Protein AF-A0A7C5CNL4-F1 (afdb_monomer)

Mean predicted aligned error: 17.92 Å

Foldseek 3Di:
DDDDDDDDDDDDDDDDDPDDDDDDDDDDDPDDDDDDPDDDDDDDDDDDDDPDDPPPVDPVCLALVNLCVVQPPPPHHCCLQADPPDPQQALVSLLVVLVVSCVVSVVPDDSVSSVRVSVVSCVPGNVHDD

Nearest PDB structures (foldseek):
  4h9s-assembly3_F  TM=7.548E-01  e=6.939E+00  Homo sapiens

Sequence (130 aa):
MKITSLLAITTIMGLLATGCNETTEKTTPQDTASNNTTETTAPTEASKTLPSATTKTATDEGSGAALHQTNCSGCHGTEVYTRTDRQVTSLKGLASRVAMCDANLETQLFPEDLEKITTYLNDSFYKFPK

Radius of gyration: 28.74 Å; Cα contacts (8 Å, |Δi|>4): 64; chains: 1; bounding box: 58×88×54 Å

Solvent-accessible surface area (backbone atoms only — not comparable to full-atom values): 9167 Å² total; per-residue (Å²): 133,89,82,90,81,87,77,87,84,87,82,81,91,83,80,90,76,91,74,92,74,90,84,77,89,76,85,77,83,89,75,87,81,89,82,88,83,77,77,90,77,82,80,91,79,91,76,97,70,83,84,69,86,75,80,66,78,74,73,56,66,84,36,20,61,42,44,36,53,71,74,65,43,82,87,48,74,70,63,83,70,69,49,91,86,59,85,68,85,42,52,69,48,39,42,54,51,49,53,52,50,36,62,76,66,68,64,77,69,53,73,70,54,49,48,33,29,34,50,41,47,30,75,74,67,66,68,54,80,131

Secondary structure (DSSP, 8-state):
------------------------------------------------------------TTSHHHHHHHHH-SS--THHHH-TT----SHHHHHHHHHHHHHHHT----HHHHHHHHHHHIIIII----

Structure (mmCIF, N/CA/C/O backbone):
data_AF-A0A7C5CNL4-F1
#
_entry.id   AF-A0A7C5CNL4-F1
#
loop_
_atom_site.group_PDB
_atom_site.id
_atom_site.type_symbol
_atom_site.label_atom_id
_atom_site.label_alt_id
_atom_site.label_comp_id
_atom_site.label_asym_id
_atom_site.label_entity_id
_atom_site.label_seq_id
_atom_site.pdbx_PDB_ins_code
_atom_site.Cartn_x
_atom_site.Cartn_y
_atom_site.Cartn_z
_atom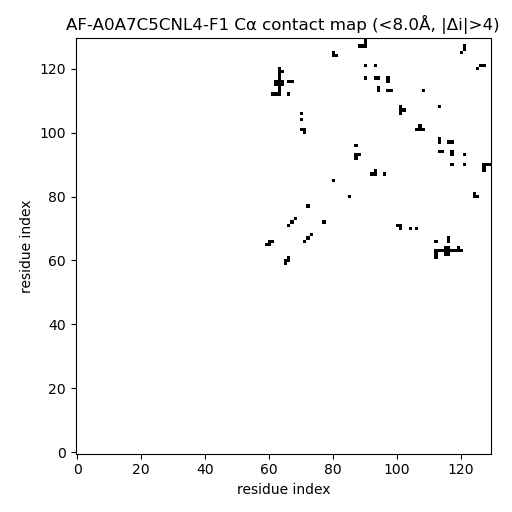_site.occupancy
_atom_site.B_iso_or_equiv
_atom_site.auth_seq_id
_atom_site.auth_comp_id
_atom_site.auth_asym_id
_atom_site.auth_atom_id
_atom_site.pdbx_PDB_model_num
ATOM 1 N N . MET A 1 1 ? 5.213 -49.341 28.302 1.00 42.44 1 MET A N 1
ATOM 2 C CA . MET A 1 1 ? 6.507 -49.993 28.586 1.00 42.44 1 MET A CA 1
ATOM 3 C C . MET A 1 1 ? 7.538 -49.407 27.629 1.00 42.44 1 MET A C 1
ATOM 5 O O . MET A 1 1 ? 7.418 -49.708 26.458 1.00 42.44 1 MET A O 1
ATOM 9 N N . LYS A 1 2 ? 8.466 -48.578 28.158 1.00 50.06 2 LYS A N 1
ATOM 10 C CA . LYS A 1 2 ? 9.816 -48.211 27.646 1.00 50.06 2 LYS A CA 1
ATOM 11 C C . LYS A 1 2 ? 9.848 -47.542 26.245 1.00 50.06 2 LYS A C 1
ATOM 13 O O . LYS A 1 2 ? 9.350 -48.102 25.291 1.00 50.06 2 LYS A O 1
ATOM 18 N N . ILE A 1 3 ? 10.395 -46.344 26.033 1.00 55.31 3 ILE A N 1
ATOM 19 C CA . ILE A 1 3 ? 11.763 -45.919 26.358 1.00 55.31 3 ILE A CA 1
ATOM 20 C C . ILE A 1 3 ? 11.887 -44.382 26.321 1.00 55.31 3 ILE A C 1
ATOM 22 O O . ILE A 1 3 ? 11.804 -43.753 25.273 1.00 55.31 3 ILE A O 1
ATOM 26 N N . THR A 1 4 ? 12.138 -43.779 27.477 1.00 50.00 4 THR A N 1
ATOM 27 C CA . THR A 1 4 ? 12.751 -42.455 27.616 1.00 50.00 4 THR A CA 1
ATOM 28 C C . THR A 1 4 ? 14.243 -42.613 27.325 1.00 50.00 4 THR A C 1
ATOM 30 O O . THR A 1 4 ? 14.926 -43.326 28.058 1.00 50.00 4 THR A O 1
ATOM 33 N N . SER A 1 5 ? 14.759 -41.985 26.267 1.00 61.19 5 SER A N 1
ATOM 34 C CA . SER A 1 5 ? 16.203 -41.906 26.020 1.00 61.19 5 SER A CA 1
ATOM 35 C C . SER A 1 5 ? 16.657 -40.458 26.166 1.00 61.19 5 SER A C 1
ATOM 37 O O . SER A 1 5 ? 16.560 -39.644 25.252 1.00 61.19 5 SER A O 1
ATOM 39 N N . LEU A 1 6 ? 17.086 -40.155 27.391 1.00 60.19 6 LEU A N 1
ATOM 40 C CA . LEU A 1 6 ? 18.009 -39.080 27.722 1.00 60.19 6 LEU A CA 1
ATOM 41 C C . LEU A 1 6 ? 19.366 -39.411 27.086 1.00 60.19 6 LEU A C 1
ATOM 43 O O . LEU A 1 6 ? 19.977 -40.411 27.458 1.00 60.19 6 LEU A O 1
ATOM 47 N N . LEU A 1 7 ? 19.882 -38.534 26.228 1.00 60.16 7 LEU A N 1
ATOM 48 C CA . LEU A 1 7 ? 21.324 -38.343 26.105 1.00 60.16 7 LEU A CA 1
ATOM 49 C C . LEU A 1 7 ? 21.630 -36.854 26.227 1.00 60.16 7 LEU A C 1
ATOM 51 O O . LEU A 1 7 ? 21.455 -36.069 25.300 1.00 60.16 7 LEU A O 1
ATOM 55 N N . ALA A 1 8 ? 22.085 -36.492 27.423 1.00 54.78 8 ALA A N 1
ATOM 56 C CA . ALA A 1 8 ? 22.880 -35.306 27.649 1.00 54.78 8 ALA A CA 1
ATOM 57 C C . ALA A 1 8 ? 24.223 -35.492 26.928 1.00 54.78 8 ALA A C 1
ATOM 59 O O . ALA A 1 8 ? 24.963 -36.426 27.230 1.00 54.78 8 ALA A O 1
ATOM 60 N N . ILE A 1 9 ? 24.536 -34.605 25.984 1.00 64.94 9 ILE A N 1
ATOM 61 C CA . ILE A 1 9 ? 25.882 -34.472 25.420 1.00 64.94 9 ILE A CA 1
ATOM 62 C C . ILE A 1 9 ? 26.411 -33.119 25.888 1.00 64.94 9 ILE A C 1
ATOM 64 O O . ILE A 1 9 ? 26.281 -32.096 25.225 1.00 64.94 9 ILE A O 1
ATOM 68 N N . THR A 1 10 ? 26.945 -33.122 27.106 1.00 60.72 10 THR A N 1
ATOM 69 C CA . THR A 1 10 ? 27.761 -32.047 27.676 1.00 60.72 10 THR A CA 1
ATOM 70 C C . THR A 1 10 ? 29.221 -32.460 27.594 1.00 60.72 10 THR A C 1
ATOM 72 O O . THR A 1 10 ? 29.688 -33.229 28.433 1.00 60.72 10 THR A O 1
ATOM 75 N N . THR A 1 11 ? 29.938 -31.999 26.575 1.00 59.53 11 THR A N 1
ATOM 76 C CA . THR A 1 11 ? 31.412 -32.023 26.448 1.00 59.53 11 THR A CA 1
ATOM 77 C C . THR A 1 11 ? 31.706 -31.223 25.159 1.00 59.53 11 THR A C 1
ATOM 79 O O . THR A 1 11 ? 31.020 -31.457 24.175 1.00 59.53 11 THR A O 1
ATOM 82 N N . ILE A 1 12 ? 32.565 -30.206 25.020 1.00 67.06 12 ILE A N 1
ATOM 83 C CA . ILE A 1 12 ? 33.934 -29.874 25.472 1.00 67.06 12 ILE A CA 1
ATOM 84 C C . ILE A 1 12 ? 34.072 -28.357 25.164 1.00 67.06 12 ILE A C 1
ATOM 86 O O . ILE A 1 12 ? 33.722 -27.938 24.067 1.00 67.06 12 ILE A O 1
ATOM 90 N N . MET A 1 13 ? 34.318 -27.428 26.091 1.00 53.91 13 MET A N 1
ATOM 91 C CA . MET A 1 13 ? 35.601 -27.038 26.704 1.00 53.91 13 MET A CA 1
ATOM 92 C C . MET A 1 13 ? 36.809 -26.926 25.750 1.00 53.91 13 MET A C 1
ATOM 94 O O . MET A 1 13 ? 37.670 -27.794 25.715 1.00 53.91 13 MET A O 1
ATOM 98 N N . GLY A 1 14 ? 36.919 -25.779 25.071 1.00 53.19 14 GLY A N 1
ATOM 99 C CA . GLY A 1 14 ? 38.216 -25.150 24.800 1.00 53.19 14 GLY A CA 1
ATOM 100 C C . GLY A 1 14 ? 38.700 -25.168 23.352 1.00 53.19 14 GLY A C 1
ATOM 101 O O . GLY A 1 14 ? 38.932 -26.225 22.783 1.00 53.19 14 GLY A O 1
ATOM 102 N N . LEU A 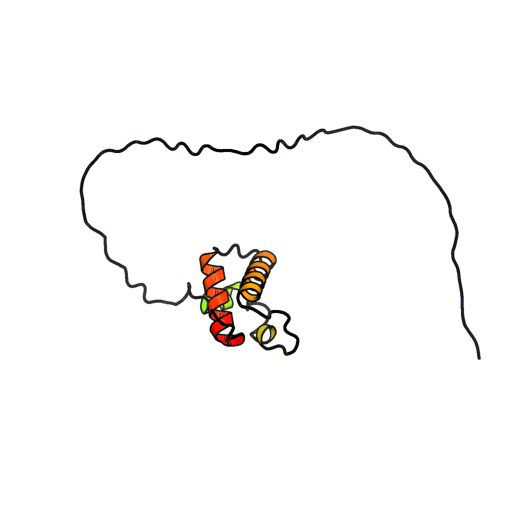1 15 ? 38.966 -23.979 22.805 1.00 59.69 15 LEU A N 1
ATOM 103 C CA . LEU A 1 15 ? 40.344 -23.548 22.545 1.00 59.69 15 LEU A CA 1
ATOM 104 C C . LEU A 1 15 ? 40.366 -22.052 22.215 1.00 59.69 15 LEU A C 1
ATOM 106 O O . LEU A 1 15 ? 39.682 -21.591 21.304 1.00 59.69 15 LEU A O 1
ATOM 110 N N . LEU A 1 16 ? 41.166 -21.300 22.971 1.00 54.12 16 LEU A N 1
ATOM 111 C CA . LEU A 1 16 ? 41.571 -19.956 22.591 1.00 54.12 16 LEU A CA 1
ATOM 112 C C . LEU A 1 16 ? 42.445 -20.050 21.338 1.00 54.12 16 LEU A C 1
ATOM 114 O O . LEU A 1 16 ? 43.467 -20.733 21.349 1.00 54.12 16 LEU A O 1
ATOM 118 N N . ALA A 1 17 ? 42.090 -19.289 20.313 1.00 58.06 17 ALA A N 1
ATOM 119 C CA . ALA A 1 17 ? 43.029 -18.837 19.302 1.00 58.06 17 ALA A CA 1
ATOM 120 C C . ALA A 1 17 ? 42.877 -17.321 19.179 1.00 58.06 17 ALA A C 1
ATOM 122 O O . ALA A 1 17 ? 42.056 -16.807 18.423 1.00 58.06 17 ALA A O 1
ATOM 123 N N . THR A 1 18 ? 43.671 -16.609 19.977 1.00 61.69 18 THR A N 1
ATOM 124 C CA . THR A 1 18 ? 44.059 -15.234 19.680 1.00 61.69 18 THR A CA 1
ATOM 125 C C . THR A 1 18 ? 44.875 -15.272 18.393 1.00 61.69 18 THR A C 1
ATOM 127 O O . THR A 1 18 ? 46.007 -15.749 18.392 1.00 61.69 18 THR A O 1
ATOM 130 N N . GLY A 1 19 ? 44.288 -14.799 17.300 1.00 52.66 19 GLY A N 1
ATOM 131 C CA . GLY A 1 19 ? 44.988 -14.503 16.060 1.00 52.66 19 GLY A CA 1
ATOM 132 C C . GLY A 1 19 ? 44.732 -13.051 15.693 1.00 52.66 19 GLY A C 1
ATOM 133 O O . GLY A 1 19 ? 43.665 -12.725 15.185 1.00 52.66 19 GLY A O 1
ATOM 134 N N . CYS A 1 20 ? 45.699 -12.184 15.981 1.00 54.38 20 CYS A N 1
ATOM 135 C CA . CYS A 1 20 ? 45.788 -10.873 15.357 1.00 54.38 20 CYS A CA 1
ATOM 136 C C . CYS A 1 20 ? 46.242 -11.071 13.905 1.00 54.38 20 CYS A C 1
ATOM 138 O O . CYS A 1 20 ? 47.317 -11.627 13.685 1.00 54.38 20 CYS A O 1
ATOM 140 N N . ASN A 1 21 ? 45.488 -10.567 12.931 1.00 56.62 21 ASN A N 1
ATOM 141 C CA . ASN A 1 21 ? 46.098 -9.971 11.750 1.00 56.62 21 ASN A CA 1
ATOM 142 C C . ASN A 1 21 ? 45.286 -8.764 11.261 1.00 56.62 21 ASN A C 1
ATOM 144 O O . ASN A 1 21 ? 44.114 -8.845 10.905 1.00 56.62 21 ASN A O 1
ATOM 148 N N . GLU A 1 22 ? 45.962 -7.619 11.281 1.00 53.03 22 GLU A N 1
ATOM 149 C CA . GLU A 1 22 ? 45.662 -6.439 10.482 1.00 53.03 22 GLU A CA 1
ATOM 150 C C . GLU A 1 22 ? 45.497 -6.829 9.009 1.00 53.03 22 GLU A C 1
ATOM 152 O O . GLU A 1 22 ? 46.276 -7.628 8.492 1.00 53.03 22 GLU A O 1
ATOM 157 N N . THR A 1 23 ? 44.530 -6.244 8.303 1.00 46.91 23 THR A N 1
ATOM 158 C CA . THR A 1 23 ? 44.781 -5.236 7.255 1.00 46.91 23 THR A CA 1
ATOM 159 C C . THR A 1 23 ? 43.433 -4.656 6.798 1.00 46.91 23 THR A C 1
ATOM 161 O O . THR A 1 23 ? 42.426 -5.354 6.758 1.00 46.91 23 THR A O 1
ATOM 164 N N . THR A 1 24 ? 43.479 -3.382 6.406 1.00 48.66 24 THR A N 1
ATOM 165 C CA . THR A 1 24 ? 42.470 -2.553 5.727 1.00 48.66 24 THR A CA 1
ATOM 166 C C . THR A 1 24 ? 41.511 -1.771 6.623 1.00 48.66 24 THR A C 1
ATOM 168 O O . THR A 1 24 ? 40.332 -2.088 6.764 1.00 48.66 24 THR A O 1
ATOM 171 N N . GLU A 1 25 ? 42.027 -0.648 7.130 1.00 53.34 25 GLU A N 1
ATOM 172 C CA . GLU A 1 25 ? 41.260 0.592 7.221 1.00 53.34 25 GLU A CA 1
ATOM 173 C C . GLU A 1 25 ? 40.522 0.845 5.899 1.00 53.34 25 GLU A C 1
ATOM 175 O O . GLU A 1 25 ? 41.131 1.028 4.844 1.00 53.34 25 GLU A O 1
ATOM 180 N N . LYS A 1 26 ? 39.195 0.916 5.962 1.00 40.41 26 LYS A N 1
ATOM 181 C CA . LYS A 1 26 ? 38.447 1.811 5.086 1.00 40.41 26 LYS A CA 1
ATOM 182 C C . LYS A 1 26 ? 37.514 2.643 5.946 1.00 40.41 26 LYS A C 1
ATOM 184 O O . LYS A 1 26 ? 36.349 2.317 6.155 1.00 40.41 26 LYS A O 1
ATOM 189 N N . THR A 1 27 ? 38.093 3.714 6.471 1.00 45.75 27 THR A N 1
ATOM 190 C CA . THR A 1 27 ? 37.410 4.868 7.044 1.00 45.75 27 THR A CA 1
ATOM 191 C C . THR A 1 27 ? 36.229 5.254 6.157 1.00 45.75 27 THR A C 1
ATOM 193 O O . THR A 1 27 ? 36.400 5.544 4.974 1.00 45.75 27 THR A O 1
ATOM 196 N N . THR A 1 28 ? 35.029 5.228 6.733 1.00 46.28 28 THR A N 1
ATOM 197 C CA . THR A 1 28 ? 33.851 5.912 6.197 1.00 46.28 28 THR A CA 1
ATOM 198 C C . THR A 1 28 ? 33.781 7.269 6.885 1.00 46.28 28 THR A C 1
ATOM 200 O O . THR A 1 28 ? 33.505 7.304 8.084 1.00 46.28 28 THR A O 1
ATOM 203 N N . PRO A 1 29 ? 34.029 8.388 6.187 1.00 50.59 29 PRO A N 1
ATOM 204 C CA . PRO A 1 29 ? 33.598 9.684 6.669 1.00 50.59 29 PRO A CA 1
ATOM 205 C C . PRO A 1 29 ? 32.092 9.802 6.449 1.00 50.59 29 PRO A C 1
ATOM 207 O O . PRO A 1 29 ? 31.595 9.821 5.323 1.00 50.59 29 PRO A O 1
ATOM 210 N N . GLN A 1 30 ? 31.373 9.860 7.561 1.00 41.78 30 GLN A N 1
ATOM 211 C CA . GLN A 1 30 ? 30.106 10.557 7.642 1.00 41.78 30 GLN A CA 1
ATOM 212 C C . GLN A 1 30 ? 30.432 12.051 7.596 1.00 41.78 30 GLN A C 1
ATOM 214 O O . GLN A 1 30 ? 30.844 12.601 8.609 1.00 41.78 30 GLN A O 1
ATOM 219 N N . ASP A 1 31 ? 30.237 12.691 6.445 1.00 46.06 31 ASP A N 1
ATOM 220 C CA . ASP A 1 31 ? 30.113 14.143 6.375 1.00 46.06 31 ASP A CA 1
ATOM 221 C C . ASP A 1 31 ? 28.883 14.529 5.555 1.00 46.06 31 ASP A C 1
ATOM 223 O O . ASP A 1 31 ? 28.736 14.281 4.359 1.00 46.06 31 ASP A O 1
ATOM 227 N N . THR A 1 32 ? 27.963 15.106 6.308 1.00 41.06 32 THR A N 1
ATOM 228 C CA . THR A 1 32 ? 26.891 16.009 5.927 1.00 41.06 32 THR A CA 1
ATOM 229 C C . THR A 1 32 ? 27.344 17.145 5.004 1.00 41.06 32 THR A C 1
ATOM 231 O O . THR A 1 32 ? 28.438 17.676 5.148 1.00 41.06 32 THR A O 1
ATOM 234 N N . ALA A 1 33 ? 26.367 17.619 4.224 1.00 39.41 33 ALA A N 1
ATOM 235 C CA . ALA A 1 33 ? 26.233 18.956 3.637 1.00 39.41 33 ALA A CA 1
ATOM 236 C C . ALA A 1 33 ? 26.700 19.168 2.181 1.00 39.41 33 ALA A C 1
ATOM 238 O O . ALA A 1 33 ? 27.877 19.247 1.867 1.00 39.41 33 ALA A O 1
ATOM 239 N N . SER A 1 34 ? 25.686 19.441 1.351 1.00 42.31 34 SER A N 1
ATOM 240 C CA . SER A 1 34 ? 25.546 20.691 0.591 1.00 42.31 34 SER A CA 1
ATOM 241 C C . SER A 1 34 ? 26.600 21.015 -0.471 1.00 42.31 34 SER A C 1
ATOM 243 O O . SER A 1 34 ? 27.653 21.554 -0.148 1.00 42.31 34 SER A O 1
ATOM 245 N N . ASN A 1 35 ? 26.222 20.871 -1.748 1.00 45.06 35 ASN A N 1
ATOM 246 C CA . ASN A 1 35 ? 26.243 21.977 -2.719 1.00 45.06 35 ASN A CA 1
ATOM 247 C C . ASN A 1 35 ? 25.810 21.539 -4.131 1.00 45.06 35 ASN A C 1
ATOM 249 O O . ASN A 1 35 ? 26.614 21.101 -4.943 1.00 45.06 35 ASN A O 1
ATOM 253 N N . ASN A 1 36 ? 24.563 21.825 -4.503 1.00 53.50 36 ASN A N 1
ATOM 254 C CA . ASN A 1 36 ? 24.235 21.957 -5.922 1.00 53.50 36 ASN A CA 1
ATOM 255 C C . ASN A 1 36 ? 24.145 23.450 -6.236 1.00 53.50 36 ASN A C 1
ATOM 257 O O . ASN A 1 36 ? 23.070 24.043 -6.232 1.00 53.50 36 ASN A O 1
ATOM 261 N N . THR A 1 37 ? 25.309 24.056 -6.471 1.00 44.47 37 THR A N 1
ATOM 262 C CA . THR A 1 37 ? 25.413 25.316 -7.206 1.00 44.47 37 THR A CA 1
ATOM 263 C C . THR A 1 37 ? 25.380 24.960 -8.685 1.00 44.47 37 THR A C 1
ATOM 265 O O . THR A 1 37 ? 26.400 24.594 -9.262 1.00 44.47 37 THR A O 1
ATOM 268 N N . THR A 1 38 ? 24.206 25.060 -9.301 1.00 43.25 38 THR A N 1
ATOM 269 C CA . THR A 1 38 ? 24.117 25.243 -10.749 1.00 43.25 38 THR A CA 1
ATOM 270 C C . THR A 1 38 ? 23.807 26.706 -10.994 1.00 43.25 38 THR A C 1
ATOM 272 O O . THR A 1 38 ? 22.700 27.190 -10.784 1.00 43.25 38 THR A O 1
ATOM 275 N N . GLU A 1 39 ? 24.893 27.382 -11.332 1.00 43.91 39 GLU A N 1
ATOM 276 C CA . GLU A 1 39 ? 25.020 28.603 -12.104 1.00 43.91 39 GLU A CA 1
ATOM 277 C C . GLU A 1 39 ? 23.722 29.163 -12.701 1.00 43.91 39 GLU A C 1
ATOM 279 O O . GLU A 1 39 ? 23.155 28.670 -13.675 1.00 43.91 39 GLU A O 1
ATOM 284 N N . THR A 1 40 ? 23.323 30.285 -12.111 1.00 44.12 40 THR A N 1
ATOM 285 C CA . THR A 1 40 ? 22.560 31.354 -12.740 1.00 44.12 40 THR A CA 1
ATOM 286 C C . THR A 1 40 ? 23.193 31.746 -14.072 1.00 44.12 40 THR A C 1
ATOM 288 O O . THR A 1 40 ? 24.222 32.414 -14.105 1.00 44.12 40 THR A O 1
ATOM 291 N N . THR A 1 41 ? 22.504 31.445 -15.166 1.00 39.06 41 THR A N 1
ATOM 292 C CA . THR A 1 41 ? 22.513 32.279 -16.371 1.00 39.06 41 THR A CA 1
ATOM 293 C C . THR A 1 41 ? 21.079 32.406 -16.878 1.00 39.06 41 THR A C 1
ATOM 295 O O . THR A 1 41 ? 20.531 31.521 -17.524 1.00 39.06 41 THR A O 1
ATOM 298 N N . ALA A 1 42 ? 20.447 33.533 -16.547 1.00 46.50 42 ALA A N 1
ATOM 299 C CA . ALA A 1 42 ? 19.314 34.038 -17.308 1.00 46.50 42 ALA A CA 1
ATOM 300 C C . ALA A 1 42 ? 19.859 34.815 -18.513 1.00 46.50 42 ALA A C 1
ATOM 302 O O . ALA A 1 42 ? 20.845 35.545 -18.386 1.00 46.50 42 ALA A O 1
ATOM 303 N N . PRO A 1 43 ? 19.178 34.718 -19.656 1.00 55.38 43 PRO A N 1
ATOM 304 C CA . PRO A 1 43 ? 18.575 35.939 -20.165 1.00 55.38 43 PRO A CA 1
ATOM 305 C C . PRO A 1 43 ? 17.070 35.774 -20.420 1.00 55.38 43 PRO A C 1
ATOM 307 O O . PRO A 1 43 ? 16.614 34.879 -21.123 1.00 55.38 43 PRO A O 1
ATOM 310 N N . THR A 1 44 ? 16.311 36.659 -19.772 1.00 44.66 44 THR A N 1
ATOM 311 C CA . THR A 1 44 ? 15.251 37.506 -20.351 1.00 44.66 44 THR A CA 1
ATOM 312 C C . THR A 1 44 ? 14.742 37.139 -21.758 1.00 44.66 44 THR A C 1
ATOM 314 O O . THR A 1 44 ? 15.443 37.360 -22.738 1.00 44.66 44 THR A O 1
ATOM 317 N N . GLU A 1 45 ? 13.494 36.672 -21.873 1.00 43.50 45 GLU A N 1
ATOM 318 C CA . GLU A 1 45 ? 12.317 37.449 -22.327 1.00 43.50 45 GLU A CA 1
ATOM 319 C C . GLU A 1 45 ? 11.164 36.545 -22.819 1.00 43.50 45 GLU A C 1
ATOM 321 O O . GLU A 1 45 ? 11.340 35.553 -23.516 1.00 43.50 45 GLU A O 1
ATOM 326 N N . ALA A 1 46 ? 9.960 36.933 -22.396 1.00 49.81 46 ALA A N 1
ATOM 327 C CA . ALA A 1 46 ? 8.627 36.650 -22.922 1.00 49.81 46 ALA A CA 1
ATOM 328 C C . ALA A 1 46 ? 8.449 35.653 -24.096 1.00 49.81 46 ALA A C 1
ATOM 330 O O . ALA A 1 46 ? 8.633 35.986 -25.263 1.00 49.81 46 ALA A O 1
ATOM 331 N N . SER A 1 47 ? 7.769 34.536 -23.817 1.00 48.91 47 SER A N 1
ATOM 332 C CA . SER A 1 47 ? 6.538 34.231 -24.558 1.00 48.91 47 SER A CA 1
ATOM 333 C C . SER A 1 47 ? 5.651 33.240 -23.821 1.00 48.91 47 SER A C 1
ATOM 335 O O . SER A 1 47 ? 5.887 32.039 -23.743 1.00 48.91 47 SER A O 1
ATOM 337 N N . LYS A 1 48 ? 4.564 33.807 -23.308 1.00 55.53 48 LYS A N 1
ATOM 338 C CA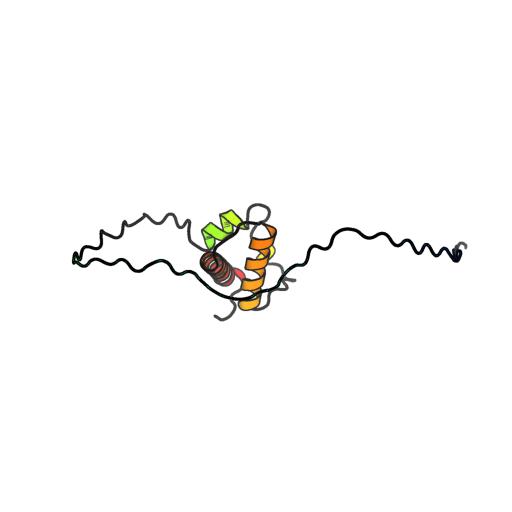 . LYS A 1 48 ? 3.297 33.157 -23.017 1.00 55.53 48 LYS A CA 1
ATOM 339 C C . LYS A 1 48 ? 2.859 32.339 -24.234 1.00 55.53 48 LYS A C 1
ATOM 341 O O . LYS A 1 48 ? 2.341 32.907 -25.186 1.00 55.53 48 LYS A O 1
ATOM 346 N N . THR A 1 49 ? 3.028 31.024 -24.185 1.00 42.53 49 THR A N 1
ATOM 347 C CA . THR A 1 49 ? 2.167 30.039 -24.855 1.00 42.53 49 THR A CA 1
ATOM 348 C C . THR A 1 49 ? 2.416 28.697 -24.180 1.00 42.53 49 THR A C 1
ATOM 350 O O . THR A 1 49 ? 3.465 28.090 -24.351 1.00 42.53 49 THR A O 1
ATOM 353 N N . LEU A 1 50 ? 1.448 28.258 -23.378 1.00 50.62 50 LEU A N 1
ATOM 354 C CA . LEU A 1 50 ? 1.324 26.871 -22.943 1.00 50.62 50 LEU A CA 1
ATOM 355 C C . LEU A 1 50 ? 0.815 26.070 -24.151 1.00 50.62 50 LEU A C 1
ATOM 357 O O . LEU A 1 50 ? -0.327 26.302 -24.561 1.00 50.62 50 LEU A O 1
ATOM 361 N N . PRO A 1 51 ? 1.589 25.149 -24.751 1.00 54.50 51 PRO A N 1
ATOM 362 C CA . PRO A 1 51 ? 1.005 24.192 -25.667 1.00 54.50 51 PRO A CA 1
ATOM 363 C C . PRO A 1 51 ? 0.190 23.178 -24.861 1.00 54.50 51 PRO A C 1
ATOM 365 O O . PRO A 1 51 ? 0.720 22.344 -24.136 1.00 54.50 51 PRO A O 1
ATOM 368 N N . SER A 1 52 ? -1.123 23.342 -24.995 1.00 50.94 52 SER A N 1
ATOM 369 C CA . SER A 1 52 ? -2.144 22.306 -25.133 1.00 50.94 52 SER A CA 1
ATOM 370 C C . SER A 1 52 ? -1.927 21.015 -24.340 1.00 50.94 52 SER A C 1
ATOM 372 O O . SER A 1 52 ? -1.130 20.151 -24.709 1.00 50.94 52 SER A O 1
ATOM 374 N N . ALA A 1 53 ? -2.755 20.851 -23.306 1.00 62.25 53 ALA A N 1
ATOM 375 C CA . ALA A 1 53 ? -3.056 19.561 -22.715 1.00 62.25 53 ALA A CA 1
ATOM 376 C C . ALA A 1 53 ? -3.458 18.585 -23.830 1.00 62.25 53 ALA A C 1
ATOM 378 O O . ALA A 1 53 ? -4.565 18.637 -24.366 1.00 62.25 53 ALA A O 1
ATOM 379 N N . THR A 1 54 ? -2.540 17.69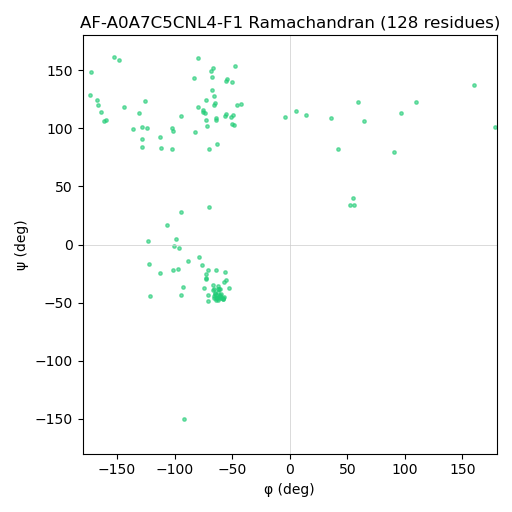0 -24.189 1.00 50.56 54 THR A N 1
ATOM 380 C CA . THR A 1 54 ? -2.897 16.494 -24.939 1.00 50.56 54 THR A CA 1
ATOM 381 C C . THR A 1 54 ? -3.793 15.688 -24.018 1.00 50.56 54 THR A C 1
ATOM 383 O O . THR A 1 54 ? -3.337 15.157 -23.005 1.00 50.56 54 THR A O 1
ATOM 386 N N . THR A 1 55 ? -5.081 15.631 -24.342 1.00 53.56 55 THR A N 1
ATOM 387 C CA . THR A 1 55 ? -5.996 14.649 -23.777 1.00 53.56 55 THR A CA 1
ATOM 388 C C . THR A 1 55 ? -5.493 13.284 -24.228 1.00 53.56 55 THR A C 1
ATOM 390 O O . THR A 1 55 ? -5.875 12.768 -25.274 1.00 53.56 55 THR A O 1
ATOM 393 N N . LYS A 1 56 ? -4.561 12.720 -23.453 1.00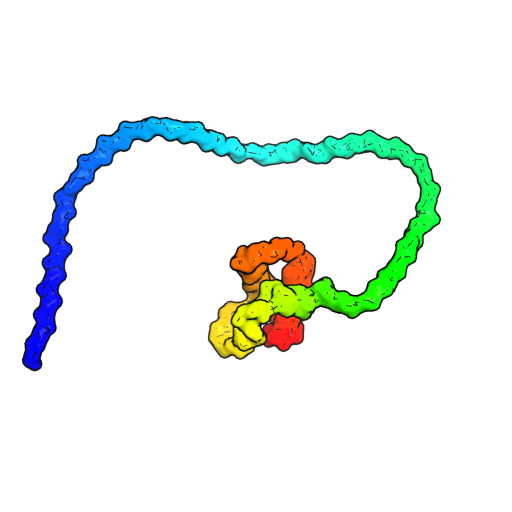 49.56 56 LYS A N 1
ATOM 394 C CA . LYS A 1 56 ? -4.296 11.289 -23.453 1.00 49.56 56 LYS A CA 1
ATOM 395 C C . LYS A 1 56 ? -5.656 10.672 -23.160 1.00 49.56 56 LYS A C 1
ATOM 397 O O . LYS A 1 56 ? -6.199 10.896 -22.079 1.00 49.56 56 LYS A O 1
ATOM 402 N N . THR A 1 57 ? -6.248 9.974 -24.122 1.00 47.00 57 THR A N 1
ATOM 403 C CA . THR A 1 57 ? -7.325 9.036 -23.815 1.00 47.00 57 THR A CA 1
ATOM 404 C C . THR A 1 57 ? -6.772 8.163 -22.698 1.00 47.00 57 THR A C 1
ATOM 406 O O . THR A 1 57 ? -5.770 7.483 -22.909 1.00 47.00 57 THR A O 1
ATOM 409 N N . ALA A 1 58 ? -7.305 8.327 -21.487 1.00 51.94 58 ALA A N 1
ATOM 410 C CA . ALA A 1 58 ? -6.741 7.750 -20.281 1.00 51.94 58 ALA A CA 1
ATOM 411 C C . ALA A 1 58 ? -6.953 6.236 -20.322 1.00 51.94 58 ALA A C 1
ATOM 413 O O . ALA A 1 58 ? -7.895 5.703 -19.749 1.00 51.94 58 ALA A O 1
ATOM 414 N N . THR A 1 59 ? -6.071 5.525 -21.020 1.00 55.19 59 THR A N 1
ATOM 415 C CA . THR A 1 59 ? -5.620 4.247 -20.493 1.00 55.19 59 THR A CA 1
ATOM 416 C C . THR A 1 59 ? -5.061 4.594 -19.124 1.00 55.19 59 THR A C 1
ATOM 418 O O . THR A 1 59 ? -4.098 5.360 -19.012 1.00 55.19 59 THR A O 1
ATOM 421 N N . ASP A 1 60 ? -5.769 4.153 -18.095 1.00 73.88 60 ASP A N 1
ATOM 422 C CA . ASP A 1 60 ? -5.599 4.517 -16.691 1.00 73.88 60 ASP A CA 1
ATOM 423 C C . ASP A 1 60 ? -4.298 3.942 -16.092 1.00 73.88 60 ASP A C 1
ATOM 425 O O . ASP A 1 60 ? -4.234 3.598 -14.923 1.00 73.88 60 ASP A O 1
ATOM 429 N N . GLU A 1 61 ? -3.245 3.819 -16.906 1.00 78.69 61 GLU A N 1
ATOM 430 C CA . GLU A 1 61 ? -1.957 3.168 -16.630 1.00 78.69 61 GLU A CA 1
ATOM 431 C C . GLU A 1 61 ? -1.251 3.736 -15.394 1.00 78.69 61 GLU A C 1
ATOM 433 O O . GLU A 1 61 ? -0.422 3.075 -14.780 1.00 78.69 61 GLU A O 1
ATOM 438 N N . GL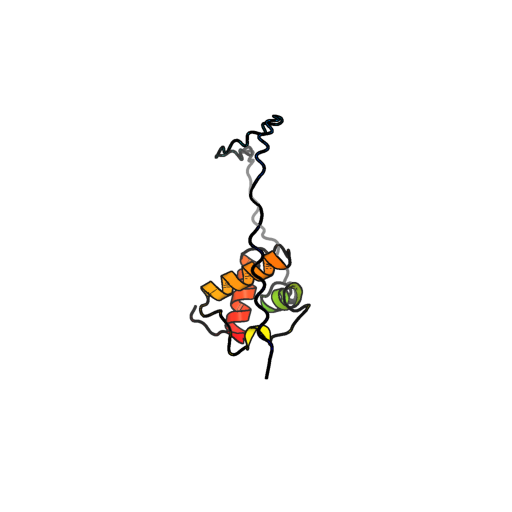Y A 1 62 ? -1.576 4.978 -15.028 1.00 87.62 62 GLY A N 1
ATOM 439 C CA . GLY A 1 62 ? -1.035 5.652 -13.853 1.00 87.62 62 GLY A CA 1
ATOM 440 C C . GLY A 1 62 ? -1.946 5.630 -12.628 1.00 87.62 62 GLY A C 1
ATOM 441 O O . GLY A 1 62 ? -1.617 6.316 -11.658 1.00 87.62 62 GLY A O 1
ATOM 442 N N . SER A 1 63 ? -3.094 4.943 -12.655 1.00 96.50 63 SER A N 1
ATOM 443 C CA . SER A 1 63 ? -3.957 4.832 -11.478 1.00 96.50 63 SER A CA 1
ATOM 444 C C . SER A 1 63 ? -3.473 3.785 -10.502 1.00 96.50 63 SER A C 1
ATOM 446 O O . SER A 1 63 ? -2.757 2.850 -10.849 1.00 96.50 63 SER A O 1
ATOM 448 N N . GLY A 1 64 ? -3.939 3.905 -9.259 1.00 97.19 64 GLY A N 1
ATOM 449 C CA . GLY A 1 64 ? -3.640 2.927 -8.221 1.00 97.19 64 GLY A CA 1
ATOM 450 C C . GLY A 1 64 ? -4.063 1.508 -8.593 1.00 97.19 64 GLY A C 1
ATOM 451 O O . GLY A 1 64 ? -3.372 0.570 -8.214 1.00 97.19 64 GLY A O 1
ATOM 452 N N . ALA A 1 65 ? -5.145 1.347 -9.362 1.00 96.69 65 ALA A N 1
ATOM 453 C CA . ALA A 1 65 ? -5.610 0.041 -9.818 1.00 96.69 65 ALA A CA 1
ATOM 454 C C . ALA A 1 65 ? -4.669 -0.562 -10.871 1.00 96.69 65 ALA A C 1
ATOM 456 O O . ALA A 1 65 ? -4.256 -1.711 -10.727 1.00 96.69 65 ALA A O 1
ATOM 457 N N . ALA A 1 66 ? -4.285 0.210 -11.894 1.00 96.50 66 ALA A N 1
ATOM 458 C CA . ALA A 1 66 ? -3.363 -0.263 -12.926 1.00 96.50 66 ALA A CA 1
ATOM 459 C C . ALA A 1 66 ? -1.964 -0.535 -12.355 1.00 96.50 66 ALA A C 1
ATOM 461 O O . ALA A 1 66 ? -1.379 -1.589 -12.602 1.00 96.50 66 ALA A O 1
ATOM 462 N N . LEU A 1 67 ? -1.459 0.370 -11.515 1.00 97.12 67 LEU A N 1
ATOM 463 C CA . LEU A 1 67 ? -0.182 0.205 -10.826 1.00 97.12 67 LEU A CA 1
ATOM 464 C C . LEU A 1 67 ? -0.189 -1.031 -9.919 1.00 97.12 67 LEU A C 1
ATOM 466 O O . LEU A 1 67 ? 0.766 -1.804 -9.930 1.00 97.12 67 LEU A O 1
ATOM 470 N N . HIS A 1 68 ? -1.266 -1.259 -9.165 1.00 96.69 68 HIS A N 1
ATOM 471 C CA . HIS A 1 68 ? -1.425 -2.451 -8.331 1.00 96.69 68 HIS A CA 1
ATOM 472 C C . HIS A 1 68 ? -1.483 -3.741 -9.159 1.00 96.69 68 HIS A C 1
ATOM 474 O O . HIS A 1 68 ? -0.837 -4.733 -8.809 1.00 96.69 68 HIS A O 1
ATOM 480 N N . GLN A 1 69 ? -2.224 -3.732 -10.266 1.00 95.31 69 GLN A N 1
ATOM 481 C CA . GLN A 1 69 ? -2.334 -4.884 -11.156 1.00 95.31 69 GLN A CA 1
ATOM 482 C C . GLN A 1 69 ? -0.972 -5.260 -11.751 1.00 95.31 69 GLN A C 1
ATOM 484 O O . GLN A 1 69 ? -0.611 -6.436 -11.755 1.00 95.31 69 GLN A O 1
ATOM 489 N N . THR A 1 70 ? -0.210 -4.264 -12.202 1.00 95.25 70 THR A N 1
ATOM 490 C CA . THR A 1 70 ? 1.107 -4.448 -12.821 1.00 95.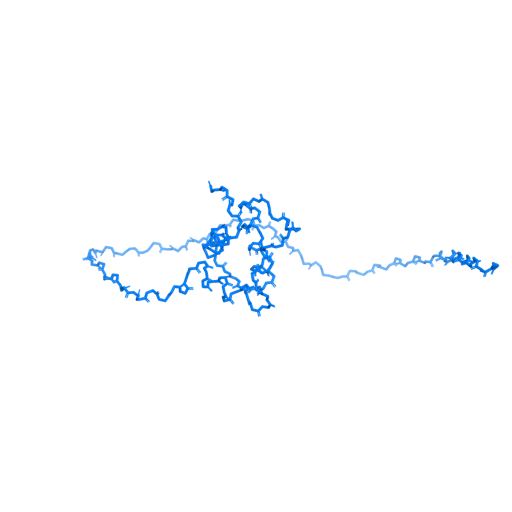25 70 THR A CA 1
ATOM 491 C C . THR A 1 70 ? 2.168 -4.878 -11.812 1.00 95.25 70 THR A C 1
ATOM 493 O O . THR A 1 70 ? 2.949 -5.781 -12.096 1.00 95.25 70 THR A O 1
ATOM 496 N N . ASN A 1 71 ? 2.192 -4.260 -10.628 1.00 95.25 71 ASN A N 1
ATOM 497 C CA . ASN A 1 71 ? 3.321 -4.398 -9.706 1.00 95.25 71 ASN A CA 1
ATOM 498 C C . ASN A 1 71 ? 3.070 -5.371 -8.552 1.00 95.25 71 ASN A C 1
ATOM 500 O O . ASN A 1 71 ? 4.026 -5.857 -7.968 1.00 95.25 71 ASN A O 1
ATOM 504 N N . CYS A 1 72 ? 1.820 -5.666 -8.180 1.00 93.94 72 CYS A N 1
ATOM 505 C CA . CYS A 1 72 ? 1.525 -6.410 -6.945 1.00 93.94 72 CYS A CA 1
ATOM 506 C C . CYS A 1 72 ? 0.731 -7.705 -7.158 1.00 93.94 72 CYS A C 1
ATOM 508 O O . CYS A 1 72 ? 0.693 -8.540 -6.255 1.00 93.94 72 CYS A O 1
ATOM 510 N N . SER A 1 73 ? 0.092 -7.877 -8.319 1.00 93.44 73 SER A N 1
ATOM 511 C CA . SER A 1 73 ? -0.862 -8.973 -8.573 1.00 93.44 73 SER A CA 1
ATOM 512 C C . SER A 1 73 ? -0.325 -10.071 -9.497 1.00 93.44 73 SER A C 1
ATOM 514 O O . SER A 1 73 ? -1.096 -10.860 -10.036 1.00 93.44 73 SER A O 1
ATOM 516 N N . GLY A 1 74 ? 0.994 -10.132 -9.707 1.00 91.50 74 GLY A N 1
ATOM 517 C CA . GLY A 1 74 ? 1.609 -11.124 -10.599 1.00 91.50 74 GLY A CA 1
ATOM 518 C C . GLY A 1 74 ? 1.613 -12.553 -10.042 1.00 91.50 74 GLY A C 1
ATOM 519 O O . 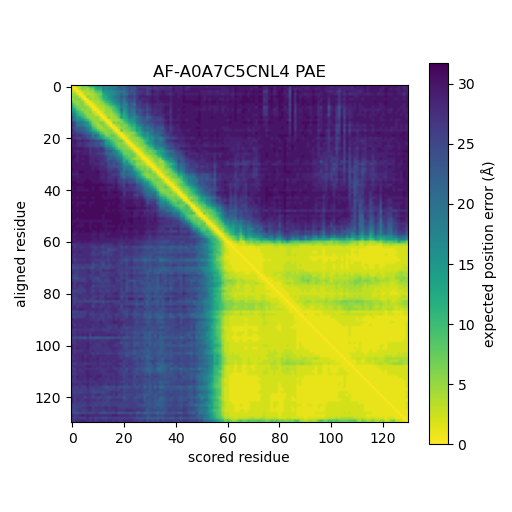GLY A 1 74 ? 1.566 -13.510 -10.809 1.00 91.50 74 GLY A O 1
ATOM 520 N N . CYS A 1 75 ? 1.648 -12.702 -8.714 1.00 90.38 75 CYS A N 1
ATOM 521 C CA . CYS A 1 75 ? 1.793 -14.006 -8.052 1.00 90.38 75 CYS A CA 1
ATOM 522 C C . CYS A 1 75 ? 0.548 -14.447 -7.269 1.00 90.38 75 CYS A C 1
ATOM 524 O O . CYS A 1 75 ? 0.360 -15.639 -7.042 1.00 90.38 75 CYS A O 1
ATOM 526 N N . HIS A 1 76 ? -0.283 -13.505 -6.830 1.00 90.75 76 HIS A N 1
ATOM 527 C CA . HIS A 1 76 ? -1.498 -13.758 -6.058 1.00 90.75 76 HIS A CA 1
ATOM 528 C C . HIS A 1 76 ? -2.553 -12.696 -6.388 1.00 90.75 76 HIS A C 1
ATOM 530 O O . HIS A 1 76 ? -2.220 -11.604 -6.853 1.00 90.75 76 HIS A O 1
ATOM 536 N N . GLY A 1 77 ? -3.818 -13.006 -6.126 1.00 90.50 77 GLY A N 1
ATOM 537 C CA . GLY A 1 77 ? -4.944 -12.114 -6.362 1.00 90.50 77 GLY A CA 1
ATOM 538 C C . GLY A 1 77 ? -5.287 -11.252 -5.149 1.00 90.50 77 GLY A C 1
ATOM 539 O O . GLY A 1 77 ? -4.436 -10.872 -4.341 1.00 90.50 77 GLY A O 1
ATOM 540 N N . THR A 1 78 ? -6.571 -10.916 -5.031 1.00 93.81 78 THR A N 1
ATOM 541 C CA . THR A 1 78 ? -7.109 -10.028 -3.991 1.00 93.81 78 THR A CA 1
ATOM 542 C C . THR A 1 78 ? -7.286 -10.706 -2.633 1.00 93.81 78 THR A C 1
ATOM 544 O O . THR A 1 78 ? -7.494 -10.019 -1.631 1.00 93.81 78 THR A O 1
ATOM 547 N N . GLU A 1 79 ? -7.153 -12.032 -2.563 1.00 93.44 79 GLU A N 1
ATOM 548 C CA . GLU A 1 79 ? -7.297 -12.824 -1.342 1.00 93.44 79 GLU A CA 1
ATOM 549 C C . GLU A 1 79 ? -6.375 -12.346 -0.216 1.00 93.44 79 GLU A C 1
ATOM 551 O O . GLU A 1 79 ? -6.746 -12.397 0.955 1.00 93.44 79 GLU A O 1
ATOM 556 N N . VAL A 1 80 ? -5.205 -11.792 -0.549 1.00 91.62 80 VAL A N 1
ATOM 557 C CA . VAL A 1 80 ? -4.264 -11.246 0.438 1.00 91.62 80 VAL A CA 1
ATOM 558 C C . VAL A 1 80 ? -4.827 -10.048 1.213 1.00 91.62 80 VAL A C 1
ATOM 560 O O . VAL A 1 80 ? -4.369 -9.780 2.324 1.00 91.62 80 VAL A O 1
ATOM 563 N N . TYR A 1 81 ? -5.828 -9.347 0.669 1.00 94.12 81 TYR A N 1
ATOM 564 C CA . TYR A 1 81 ? -6.460 -8.177 1.290 1.00 94.12 81 TYR A CA 1
ATOM 565 C C . TYR A 1 81 ? -7.750 -8.525 2.042 1.00 94.12 81 TYR A C 1
ATOM 567 O O . TYR A 1 81 ? -8.169 -7.780 2.928 1.00 94.12 81 TYR A O 1
ATOM 575 N N . THR A 1 82 ? -8.379 -9.660 1.724 1.00 92.75 82 THR A N 1
ATOM 576 C CA . THR A 1 82 ? -9.688 -10.057 2.274 1.00 92.75 82 THR A CA 1
ATOM 577 C C . THR A 1 82 ? -9.603 -11.082 3.403 1.00 92.75 82 THR A C 1
ATOM 579 O O . THR A 1 82 ? -10.631 -11.461 3.964 1.00 92.75 82 THR A O 1
ATOM 582 N N . ARG A 1 83 ? -8.396 -11.530 3.760 1.00 93.81 83 ARG A N 1
ATOM 583 C CA . ARG A 1 83 ? -8.154 -12.449 4.881 1.00 93.81 83 ARG A CA 1
ATOM 584 C C . ARG A 1 83 ? -8.726 -11.938 6.206 1.00 93.81 83 ARG A C 1
ATOM 586 O O . ARG A 1 83 ? -8.654 -10.747 6.518 1.00 93.81 83 ARG A O 1
ATOM 593 N N . THR A 1 84 ? -9.249 -12.868 7.004 1.00 92.38 84 THR A N 1
ATOM 594 C CA . THR A 1 84 ? -9.812 -12.597 8.337 1.00 92.38 84 THR A CA 1
ATOM 595 C C . THR A 1 84 ? -8.736 -12.287 9.375 1.00 92.38 84 THR A C 1
ATOM 597 O O . THR A 1 84 ? -8.982 -11.505 10.286 1.00 92.38 84 THR A O 1
ATOM 600 N N . ASP A 1 85 ? -7.536 -12.842 9.211 1.00 92.56 85 ASP A N 1
ATOM 601 C CA . ASP A 1 85 ? -6.365 -12.650 10.072 1.00 92.56 85 ASP A CA 1
ATOM 602 C C . ASP A 1 85 ? -5.422 -11.543 9.560 1.00 92.56 85 ASP A C 1
ATOM 604 O O . ASP A 1 85 ? -4.209 -11.583 9.772 1.00 92.56 85 ASP A O 1
ATOM 608 N N . ARG A 1 86 ? -5.952 -10.549 8.834 1.00 92.19 86 ARG A N 1
ATOM 609 C CA . ARG A 1 86 ? -5.132 -9.453 8.302 1.00 92.19 86 ARG A CA 1
ATOM 610 C C . ARG A 1 86 ? -4.594 -8.560 9.427 1.00 92.19 86 ARG A C 1
ATOM 612 O O . ARG A 1 86 ? -5.339 -8.086 10.279 1.00 92.19 86 ARG A O 1
ATOM 619 N N . GLN A 1 87 ? -3.299 -8.259 9.361 1.00 92.56 87 GLN A N 1
ATOM 620 C CA . GLN A 1 87 ? -2.589 -7.481 10.388 1.00 92.56 87 GLN A CA 1
ATOM 621 C C . GLN A 1 87 ? -2.630 -5.963 10.155 1.00 92.56 87 GLN A C 1
ATOM 623 O O . GLN A 1 87 ? -2.282 -5.183 11.038 1.00 92.56 87 GLN A O 1
ATOM 628 N N . VAL A 1 88 ? -3.021 -5.521 8.959 1.00 97.12 88 VAL A N 1
ATOM 629 C CA . VAL A 1 88 ? -3.127 -4.096 8.630 1.00 97.12 88 VAL A CA 1
ATOM 630 C C . VAL A 1 88 ? -4.442 -3.555 9.194 1.00 97.12 88 VAL A C 1
ATOM 632 O O . VAL A 1 88 ? -5.516 -4.006 8.800 1.00 97.12 88 VAL A O 1
ATOM 635 N N . THR A 1 89 ? -4.354 -2.580 10.103 1.00 96.38 89 THR A N 1
ATOM 636 C CA . THR A 1 89 ? -5.494 -2.059 10.888 1.00 96.38 89 THR A CA 1
ATOM 637 C C . THR A 1 89 ? -5.720 -0.550 10.753 1.00 96.38 89 THR A C 1
ATOM 639 O O . THR A 1 89 ? -6.595 0.002 11.414 1.00 96.38 89 THR A O 1
ATOM 642 N N . SER A 1 90 ? -4.942 0.141 9.917 1.00 98.19 90 SER A N 1
ATOM 643 C CA . SER A 1 90 ? -5.077 1.584 9.688 1.00 98.19 90 SER A CA 1
ATOM 644 C C . SER A 1 90 ? -4.587 1.985 8.299 1.00 98.19 90 SER A C 1
ATOM 646 O O . SER A 1 90 ? -3.793 1.262 7.693 1.00 98.19 90 SER A O 1
ATOM 648 N N . LEU A 1 91 ? -5.001 3.167 7.822 1.00 98.56 91 LEU A N 1
ATOM 649 C CA . LEU A 1 91 ? -4.558 3.714 6.535 1.00 98.56 91 LEU A CA 1
ATOM 650 C C . LEU A 1 91 ? -3.036 3.904 6.487 1.00 98.56 91 LEU A C 1
ATOM 652 O O . LEU A 1 91 ? -2.390 3.507 5.522 1.00 98.56 91 LEU A O 1
ATOM 656 N N . LYS A 1 92 ? -2.440 4.418 7.571 1.00 98.31 92 LYS A N 1
ATOM 657 C CA . LYS A 1 92 ? -0.980 4.524 7.701 1.00 98.31 92 LYS A CA 1
ATOM 658 C C . LYS A 1 92 ? -0.304 3.153 7.628 1.00 98.31 92 LYS A C 1
ATOM 660 O O . LYS A 1 92 ? 0.693 2.997 6.931 1.00 98.31 92 LYS A O 1
ATOM 665 N N . GLY A 1 93 ? -0.853 2.155 8.324 1.00 98.25 93 GLY A N 1
ATOM 666 C CA . GLY A 1 93 ? -0.345 0.784 8.260 1.00 98.25 93 GLY A CA 1
ATOM 667 C C . GLY A 1 93 ? -0.448 0.184 6.856 1.00 98.25 93 GLY A C 1
ATOM 668 O O . GLY A 1 93 ? 0.449 -0.543 6.435 1.00 98.25 93 GLY A O 1
ATOM 669 N N . LEU A 1 94 ? -1.506 0.520 6.111 1.00 98.50 94 LEU A N 1
ATOM 670 C CA . LEU A 1 94 ? -1.668 0.110 4.720 1.00 98.50 94 LEU A CA 1
ATOM 671 C C . LEU A 1 94 ? -0.604 0.746 3.825 1.00 98.50 94 LEU A C 1
ATOM 673 O O . LEU A 1 94 ? 0.034 0.023 3.067 1.00 98.50 94 LEU A O 1
ATOM 677 N N . ALA A 1 95 ? -0.348 2.047 3.969 1.00 98.50 95 ALA A N 1
ATOM 678 C CA . ALA A 1 95 ? 0.720 2.728 3.239 1.00 98.50 95 ALA A CA 1
ATOM 679 C C . ALA A 1 95 ? 2.090 2.076 3.499 1.00 98.50 95 ALA A C 1
ATOM 681 O O . ALA A 1 95 ? 2.827 1.767 2.565 1.00 98.50 95 ALA A O 1
ATOM 682 N N . SER A 1 96 ? 2.407 1.768 4.764 1.00 98.31 96 SER A N 1
ATOM 683 C CA . SER A 1 96 ? 3.639 1.047 5.115 1.00 98.31 96 SER A CA 1
ATOM 684 C C . SER A 1 96 ? 3.696 -0.353 4.503 1.00 98.31 96 SER A C 1
ATOM 686 O O . SER A 1 96 ? 4.757 -0.788 4.060 1.00 98.31 96 SER A O 1
ATOM 688 N N . ARG A 1 97 ? 2.564 -1.066 4.449 1.00 97.19 97 ARG A N 1
ATOM 689 C CA . ARG A 1 97 ? 2.492 -2.380 3.803 1.00 97.19 97 ARG A CA 1
ATOM 690 C C . ARG A 1 97 ? 2.745 -2.283 2.299 1.00 97.19 97 ARG A C 1
ATOM 692 O O . ARG A 1 97 ? 3.456 -3.132 1.778 1.00 97.19 97 ARG A O 1
ATOM 699 N N . VAL A 1 98 ? 2.191 -1.274 1.628 1.00 97.62 98 VAL A N 1
ATOM 700 C CA . VAL A 1 98 ? 2.399 -1.031 0.191 1.00 97.62 98 VAL A CA 1
ATOM 701 C C . VAL A 1 98 ? 3.866 -0.711 -0.098 1.00 97.62 98 VAL A C 1
ATOM 703 O O . VAL A 1 98 ? 4.449 -1.348 -0.968 1.00 97.62 98 VAL A O 1
ATOM 706 N N . ALA A 1 99 ? 4.493 0.170 0.686 1.00 98.12 99 ALA A N 1
ATOM 707 C CA . ALA A 1 99 ? 5.921 0.470 0.556 1.00 98.12 99 ALA A CA 1
ATOM 708 C C . ALA A 1 99 ? 6.810 -0.769 0.780 1.00 98.12 99 ALA A C 1
ATOM 710 O O . ALA A 1 99 ? 7.789 -0.977 0.073 1.00 98.12 99 ALA A O 1
ATOM 711 N N . MET A 1 100 ? 6.452 -1.637 1.733 1.00 96.44 100 MET A N 1
ATOM 712 C CA . MET A 1 100 ? 7.157 -2.905 1.945 1.00 96.44 100 MET A CA 1
ATOM 713 C C . MET A 1 100 ? 7.000 -3.856 0.747 1.00 96.44 100 MET A C 1
ATOM 715 O O . MET A 1 100 ? 7.944 -4.561 0.401 1.00 96.44 100 MET A O 1
ATOM 719 N N . CYS A 1 101 ? 5.821 -3.902 0.117 1.00 95.25 101 CYS A N 1
ATOM 720 C CA . CYS A 1 101 ? 5.620 -4.690 -1.099 1.00 95.25 101 CYS A CA 1
ATOM 721 C C . CYS A 1 101 ? 6.493 -4.175 -2.251 1.00 95.25 101 CYS A C 1
ATOM 723 O O . CYS A 1 101 ? 7.154 -4.986 -2.886 1.00 95.25 101 CYS A O 1
ATOM 725 N N . ASP A 1 102 ? 6.532 -2.860 -2.478 1.00 96.69 102 ASP A N 1
ATOM 726 C CA . ASP A 1 102 ? 7.396 -2.241 -3.493 1.00 96.69 102 ASP A CA 1
ATOM 727 C C . ASP A 1 102 ? 8.878 -2.560 -3.253 1.00 96.69 102 ASP A C 1
ATOM 729 O O . ASP A 1 102 ? 9.560 -3.030 -4.161 1.00 96.69 102 ASP A O 1
ATOM 733 N N . ALA A 1 103 ? 9.351 -2.425 -2.009 1.00 97.00 103 ALA A N 1
ATOM 734 C CA . ALA A 1 103 ? 10.732 -2.741 -1.652 1.00 97.00 103 ALA A CA 1
ATOM 735 C C . ALA A 1 103 ? 11.083 -4.223 -1.874 1.00 97.00 103 ALA A C 1
ATOM 737 O O . ALA A 1 103 ? 12.159 -4.531 -2.371 1.00 97.00 103 ALA A O 1
ATOM 738 N N . ASN A 1 104 ? 10.178 -5.146 -1.533 1.00 95.12 104 ASN A N 1
ATOM 739 C CA . ASN A 1 104 ? 10.413 -6.584 -1.702 1.00 95.12 104 ASN A CA 1
ATOM 740 C C . ASN A 1 104 ? 10.368 -7.042 -3.165 1.00 95.12 104 ASN A C 1
ATOM 742 O O . ASN A 1 104 ? 10.927 -8.086 -3.491 1.00 95.12 104 ASN A O 1
ATOM 746 N N . LEU A 1 105 ? 9.646 -6.311 -4.015 1.00 94.69 105 LEU A N 1
ATOM 747 C CA . LEU A 1 105 ? 9.530 -6.590 -5.446 1.00 94.69 105 LEU A CA 1
ATOM 748 C C . LEU A 1 105 ? 10.513 -5.758 -6.279 1.00 94.69 105 LEU A C 1
ATOM 750 O O . LEU A 1 105 ? 10.572 -5.936 -7.491 1.00 94.69 105 LEU A O 1
ATOM 754 N N . GLU A 1 106 ? 11.270 -4.869 -5.628 1.00 95.69 106 GLU A N 1
ATOM 755 C CA . GLU A 1 106 ? 12.257 -3.969 -6.229 1.00 95.69 106 GLU A CA 1
ATOM 756 C C . GLU A 1 106 ? 11.682 -3.138 -7.393 1.00 95.69 106 GLU A C 1
ATOM 758 O O . GLU A 1 106 ? 12.385 -2.813 -8.351 1.00 95.69 106 GLU A O 1
ATOM 763 N N . THR A 1 107 ? 10.397 -2.768 -7.305 1.00 94.25 107 THR A N 1
ATOM 764 C CA . THR A 1 107 ? 9.676 -2.061 -8.379 1.00 94.25 107 THR A CA 1
ATOM 765 C C . THR A 1 107 ? 10.036 -0.580 -8.488 1.00 94.25 107 THR A C 1
ATOM 767 O O . THR A 1 107 ? 9.817 0.013 -9.542 1.00 94.25 107 THR A O 1
ATOM 770 N N . GLN A 1 108 ? 10.640 -0.000 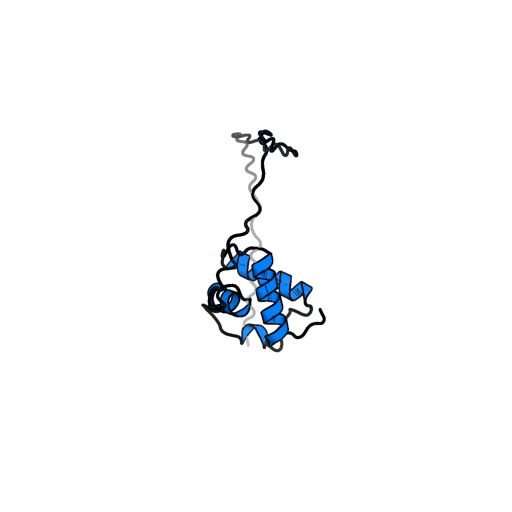-7.442 1.00 95.75 108 GLN A N 1
ATOM 771 C CA . GLN A 1 108 ? 11.143 1.382 -7.409 1.00 95.75 108 GLN A CA 1
ATOM 772 C C . GLN A 1 108 ? 10.070 2.421 -7.769 1.00 95.75 108 GLN A C 1
ATOM 774 O O . GLN A 1 108 ? 10.335 3.389 -8.486 1.00 95.75 108 GLN A O 1
ATOM 779 N N . LEU A 1 109 ? 8.844 2.222 -7.285 1.00 96.75 109 LEU A N 1
ATOM 780 C CA . LEU A 1 109 ? 7.748 3.148 -7.537 1.00 96.75 109 LEU A CA 1
ATOM 781 C C . LEU A 1 109 ? 7.985 4.487 -6.835 1.00 96.75 109 LEU A C 1
ATOM 783 O O . LEU A 1 109 ? 8.486 4.559 -5.710 1.00 96.75 109 LEU A O 1
ATOM 787 N N . PHE A 1 110 ? 7.564 5.567 -7.492 1.00 97.88 110 PHE A N 1
ATOM 788 C CA . PHE A 1 110 ? 7.598 6.892 -6.890 1.00 97.88 110 PHE A CA 1
ATOM 789 C C . PHE A 1 110 ? 6.614 6.989 -5.710 1.00 97.88 110 PHE A C 1
ATOM 791 O O . PHE A 1 110 ? 5.581 6.306 -5.708 1.00 97.88 110 PHE A O 1
ATOM 798 N N . PRO A 1 111 ? 6.878 7.856 -4.714 1.00 97.50 111 PRO A N 1
ATOM 799 C CA . PRO A 1 111 ? 5.996 8.024 -3.558 1.00 97.50 111 PRO A CA 1
ATOM 800 C C . PRO A 1 111 ? 4.531 8.305 -3.926 1.00 97.50 111 PRO A C 1
ATOM 802 O O . PRO A 1 111 ? 3.623 7.780 -3.282 1.00 97.50 111 PRO A O 1
ATOM 805 N N . GLU A 1 112 ? 4.291 9.078 -4.985 1.00 97.88 112 GLU A N 1
ATOM 806 C CA . GLU A 1 112 ? 2.948 9.420 -5.461 1.00 97.88 112 GLU A CA 1
ATOM 807 C C . GLU A 1 112 ? 2.209 8.189 -6.007 1.00 97.88 112 GLU A C 1
ATOM 809 O O . GLU A 1 112 ? 0.997 8.050 -5.841 1.00 97.88 112 GLU A O 1
ATOM 814 N N . ASP A 1 113 ? 2.926 7.260 -6.635 1.00 98.31 113 ASP A N 1
ATOM 815 C CA . ASP A 1 113 ? 2.351 6.021 -7.155 1.00 98.31 113 ASP A CA 1
ATOM 816 C C . ASP A 1 113 ? 2.029 5.038 -6.021 1.00 98.31 113 ASP A C 1
ATOM 818 O O . ASP A 1 113 ? 0.962 4.415 -6.022 1.00 98.31 113 ASP A O 1
ATOM 822 N N . LEU A 1 114 ? 2.878 4.975 -4.988 1.00 98.25 114 LEU A N 1
ATOM 823 C CA . LEU A 1 114 ? 2.586 4.227 -3.760 1.00 98.25 114 LEU A CA 1
ATOM 824 C C . LEU A 1 114 ? 1.334 4.764 -3.047 1.00 98.25 114 LEU A C 1
ATOM 826 O O . LEU A 1 114 ? 0.522 3.980 -2.539 1.00 98.25 114 LEU A O 1
ATOM 830 N N . GLU A 1 115 ? 1.134 6.084 -3.028 1.00 98.44 115 GLU A N 1
ATOM 831 C CA . GLU A 1 115 ? -0.071 6.709 -2.473 1.00 98.44 115 GLU A CA 1
ATOM 832 C C . GLU A 1 115 ? -1.326 6.332 -3.271 1.00 98.44 115 GLU A C 1
ATOM 834 O O . GLU A 1 115 ? -2.355 5.978 -2.684 1.00 98.44 115 GLU A O 1
ATOM 839 N N . LYS A 1 116 ? -1.251 6.333 -4.607 1.00 98.56 116 LYS A N 1
ATOM 840 C CA . LYS A 1 116 ? -2.371 5.905 -5.458 1.00 98.56 116 LYS A CA 1
ATOM 841 C C . LYS A 1 116 ? -2.738 4.446 -5.216 1.00 98.56 116 LYS A C 1
ATOM 843 O O . LYS A 1 116 ? -3.922 4.146 -5.060 1.00 98.56 116 LYS A O 1
ATOM 848 N N . ILE A 1 117 ? -1.754 3.545 -5.147 1.00 98.19 117 ILE A N 1
ATOM 849 C CA . ILE A 1 117 ? -1.989 2.129 -4.821 1.00 98.19 117 ILE A CA 1
ATOM 850 C C . ILE A 1 117 ? -2.631 2.011 -3.435 1.00 98.19 117 ILE A C 1
ATOM 852 O O . ILE A 1 117 ? -3.628 1.309 -3.271 1.00 98.19 117 ILE A O 1
ATOM 856 N N . THR A 1 118 ? -2.105 2.730 -2.441 1.00 98.62 118 THR A N 1
ATOM 857 C CA . THR A 1 118 ? -2.651 2.744 -1.075 1.00 98.62 118 THR A CA 1
ATOM 858 C C . THR A 1 118 ? -4.107 3.197 -1.065 1.00 98.62 118 THR A C 1
ATOM 860 O O . THR A 1 118 ? -4.951 2.553 -0.442 1.00 98.62 118 THR A O 1
ATOM 863 N N . THR A 1 119 ? -4.417 4.271 -1.790 1.00 98.62 119 THR A N 1
ATOM 864 C CA . THR A 1 119 ? -5.774 4.809 -1.918 1.00 98.62 119 THR A CA 1
ATOM 865 C C . THR A 1 119 ? -6.699 3.797 -2.576 1.00 98.62 119 THR A C 1
ATOM 867 O O . THR A 1 119 ? -7.758 3.502 -2.029 1.00 98.62 119 THR A O 1
ATOM 870 N N . TYR A 1 120 ? -6.277 3.195 -3.690 1.00 98.44 120 TYR A N 1
ATOM 871 C CA . TYR A 1 120 ? -7.038 2.157 -4.379 1.00 98.44 120 TYR A CA 1
ATOM 872 C C . TYR A 1 120 ? -7.337 0.957 -3.470 1.00 98.44 120 TYR A C 1
ATOM 874 O O . TYR A 1 120 ? -8.484 0.510 -3.385 1.00 98.44 120 TYR A O 1
ATOM 882 N N . LEU A 1 121 ? -6.334 0.454 -2.745 1.00 97.94 121 LEU A N 1
ATOM 883 C CA . LEU A 1 121 ? -6.513 -0.670 -1.829 1.00 97.94 121 LEU A CA 1
ATOM 884 C C . LEU A 1 121 ? -7.413 -0.300 -0.648 1.00 97.94 121 LEU A C 1
ATOM 886 O O . LEU A 1 121 ? -8.250 -1.111 -0.237 1.00 97.94 121 LEU A O 1
ATOM 890 N N . ASN A 1 122 ? -7.287 0.918 -0.116 1.00 98.62 122 ASN A N 1
ATOM 891 C CA . ASN A 1 122 ? -8.164 1.388 0.947 1.00 98.62 122 ASN A CA 1
ATOM 892 C C . ASN A 1 122 ? -9.611 1.480 0.467 1.00 98.62 122 ASN A C 1
ATOM 894 O O . ASN A 1 122 ? -10.516 0.948 1.109 1.00 98.62 122 ASN A O 1
ATOM 898 N N . ASP A 1 123 ? -9.815 2.093 -0.692 1.00 98.44 123 ASP A N 1
ATOM 899 C CA . ASP A 1 123 ? -11.132 2.312 -1.270 1.00 98.44 123 ASP A CA 1
ATOM 900 C C . ASP A 1 123 ? -11.768 1.024 -1.776 1.00 98.44 123 ASP A C 1
ATOM 902 O O . ASP A 1 123 ? -12.989 0.966 -1.847 1.00 98.44 123 ASP A O 1
ATOM 906 N N . SER A 1 124 ? -11.002 -0.025 -2.065 1.00 97.50 124 SER A N 1
ATOM 907 C CA . SER A 1 124 ? -11.542 -1.304 -2.542 1.00 97.50 124 SER A CA 1
ATOM 908 C C . SER A 1 124 ? -11.771 -2.306 -1.410 1.00 97.50 124 SER A C 1
ATOM 910 O O . SER A 1 124 ? -12.834 -2.925 -1.352 1.00 97.50 124 SER A O 1
ATOM 912 N N . PHE A 1 125 ? -10.829 -2.425 -0.467 1.00 97.25 125 PHE A N 1
ATOM 913 C CA . PHE A 1 125 ? -10.793 -3.540 0.491 1.00 97.25 125 PHE A CA 1
ATOM 914 C C . PHE A 1 125 ? -10.849 -3.114 1.959 1.00 97.25 125 PHE A C 1
ATOM 916 O O . PHE A 1 125 ? -11.567 -3.734 2.743 1.00 97.25 125 PHE A O 1
ATOM 923 N N . TYR A 1 126 ? -10.093 -2.084 2.355 1.00 97.19 126 TYR A N 1
ATOM 924 C CA . TYR A 1 126 ? -9.859 -1.816 3.781 1.00 97.19 126 TYR A CA 1
ATOM 925 C C . TYR A 1 126 ? -10.840 -0.831 4.421 1.00 97.19 126 TYR A C 1
ATOM 927 O O . TYR A 1 126 ? -11.223 -1.031 5.572 1.00 97.19 126 TYR A O 1
ATOM 935 N N . LYS A 1 127 ? -11.268 0.201 3.686 1.00 97.50 127 LYS A N 1
ATOM 936 C CA . LYS A 1 127 ? -12.250 1.213 4.114 1.00 97.50 127 LYS A CA 1
ATOM 937 C C . LYS A 1 127 ? -11.868 1.943 5.409 1.00 97.50 127 LYS A C 1
ATOM 939 O O . LYS A 1 127 ? -12.738 2.302 6.201 1.00 97.50 127 LYS A O 1
ATOM 944 N N . PHE A 1 128 ? -10.575 2.167 5.641 1.00 98.12 128 PHE A N 1
ATOM 945 C CA . PHE A 1 128 ? -10.130 2.980 6.767 1.00 98.12 128 PHE A CA 1
ATOM 946 C C . PHE A 1 128 ? -10.517 4.453 6.564 1.00 98.12 128 PHE A C 1
ATOM 948 O O . PHE A 1 128 ? -10.542 4.914 5.415 1.00 98.12 128 PHE A O 1
ATOM 955 N N . PRO A 1 129 ? -10.768 5.202 7.655 1.00 97.19 129 PRO A N 1
ATOM 956 C CA . PRO A 1 129 ? -10.914 6.653 7.597 1.00 97.19 129 PRO A CA 1
ATOM 957 C C . PRO A 1 129 ? -9.682 7.313 6.961 1.00 97.19 129 PRO A C 1
ATOM 959 O O . PRO A 1 129 ? -8.555 6.872 7.211 1.00 97.19 129 PRO A O 1
ATOM 962 N N . LYS A 1 130 ? -9.927 8.339 6.141 1.00 88.69 130 LYS A N 1
ATOM 963 C CA . LYS A 1 130 ? -8.907 9.190 5.515 1.00 88.69 130 LYS A CA 1
ATOM 964 C C . LYS A 1 130 ? -8.636 10.407 6.387 1.00 88.69 130 LYS A C 1
ATOM 966 O O . LYS A 1 130 ? -9.624 10.937 6.946 1.00 88.69 130 LYS A O 1
#

pLDDT: mean 75.24, std 22.72, range [39.06, 98.62]